Protein AF-A0A2K2VSQ2-F1 (afdb_monomer_lite)

Sequence (133 aa):
MQERDGIVTMKGNPITLMGTEPQVGDKAPDFVAIDNDLNPVSFDSFRGKVCIVSSVPSLDTPVCDMETRRFNDEAGRLGDDVEILTISMDLPFAQKRWCGAAGVDRVQTLSDHRDAAFGQAYGVLIKGFRLLA

Radius of gyration: 14.44 Å; chains: 1; bounding box: 36×37×32 Å

Secondary structure (DSSP, 8-state):
--EEEEEEEETTEEEEEES-PPPTTSPPPP-EEE-TTS-EEEGGGGTTSEEEEEE-S-TTSHHHHHHHHHHHHHHTTT-TTEEEEEEESS-HHHHHHHHHHHT--SSEEEE-TTT-HHHHHTT-EETTTTEE-

pLDDT: mean 96.13, std 3.23, range [72.88, 98.81]

Structure (mmCIF, N/CA/C/O backbone):
data_AF-A0A2K2VSQ2-F1
#
_entry.id   AF-A0A2K2VSQ2-F1
#
loop_
_atom_site.group_PDB
_atom_site.id
_atom_site.type_symbol
_atom_site.label_atom_id
_atom_site.label_alt_id
_atom_site.label_comp_id
_atom_site.label_asym_id
_atom_site.label_entity_id
_atom_site.label_seq_id
_atom_site.pdbx_PDB_ins_code
_atom_site.Cartn_x
_atom_site.Cartn_y
_atom_site.Cartn_z
_atom_site.occupancy
_atom_site.B_iso_or_equiv
_atom_site.auth_seq_id
_atom_site.auth_comp_id
_atom_site.auth_asym_id
_atom_site.auth_atom_id
_atom_site.pdbx_PDB_model_num
ATOM 1 N N . MET A 1 1 ? 3.271 20.235 0.344 1.00 72.88 1 MET A N 1
ATOM 2 C CA . MET A 1 1 ? 3.421 18.987 1.121 1.00 72.88 1 MET A CA 1
ATOM 3 C C . MET A 1 1 ? 4.884 18.861 1.520 1.00 72.88 1 MET A C 1
ATOM 5 O O . MET A 1 1 ? 5.712 19.375 0.779 1.00 72.88 1 MET A O 1
ATOM 9 N N . GLN A 1 2 ? 5.199 18.291 2.685 1.00 91.62 2 GLN A N 1
ATOM 10 C CA . GLN A 1 2 ? 6.585 18.174 3.155 1.00 91.62 2 GLN A CA 1
ATOM 11 C C . GLN A 1 2 ? 7.384 17.235 2.239 1.00 91.62 2 GLN A C 1
ATOM 13 O O . GLN A 1 2 ? 6.854 16.218 1.800 1.00 91.62 2 GLN A O 1
ATOM 18 N N . GLU A 1 3 ? 8.636 17.585 1.953 1.00 96.12 3 GLU A N 1
ATOM 19 C CA . GLU A 1 3 ? 9.590 16.722 1.254 1.00 96.12 3 GLU A CA 1
ATOM 20 C C . GLU A 1 3 ? 10.649 16.257 2.253 1.00 96.12 3 GLU A C 1
ATOM 22 O O . GLU A 1 3 ? 11.175 17.068 3.019 1.00 96.12 3 GLU A O 1
ATOM 27 N N . ARG A 1 4 ? 10.939 14.956 2.265 1.00 96.31 4 ARG A N 1
ATOM 28 C CA . ARG A 1 4 ? 11.912 14.329 3.163 1.00 96.31 4 ARG A CA 1
ATOM 29 C C . ARG A 1 4 ? 12.986 13.658 2.320 1.00 96.31 4 ARG A C 1
ATOM 31 O O . ARG A 1 4 ? 12.760 12.587 1.760 1.00 96.31 4 ARG A O 1
ATOM 38 N N . ASP A 1 5 ? 14.121 14.328 2.175 1.00 94.62 5 ASP A N 1
ATOM 39 C CA . ASP A 1 5 ? 15.201 13.882 1.298 1.00 94.62 5 ASP A CA 1
ATOM 40 C C . ASP A 1 5 ? 16.224 13.004 2.028 1.00 94.62 5 ASP A C 1
ATOM 42 O O . ASP A 1 5 ? 16.558 13.258 3.185 1.00 94.62 5 ASP A O 1
ATOM 46 N N . GLY A 1 6 ? 16.706 11.957 1.354 1.00 90.12 6 GLY A N 1
ATOM 47 C CA . GLY A 1 6 ? 17.805 11.108 1.829 1.00 90.12 6 GLY A CA 1
ATOM 48 C C . GLY A 1 6 ? 17.523 10.240 3.056 1.00 90.12 6 GLY A C 1
ATOM 49 O O . GLY A 1 6 ? 18.450 9.646 3.601 1.00 90.12 6 GLY A O 1
ATOM 50 N N . ILE A 1 7 ? 16.260 10.122 3.470 1.00 93.56 7 ILE A N 1
ATOM 51 C CA . ILE A 1 7 ? 15.842 9.243 4.576 1.00 93.56 7 ILE A CA 1
ATOM 52 C C . ILE A 1 7 ? 15.808 7.759 4.185 1.00 93.56 7 ILE A C 1
ATOM 54 O O . ILE A 1 7 ? 15.924 6.890 5.042 1.00 93.56 7 ILE A O 1
ATOM 58 N N . VAL A 1 8 ? 15.680 7.470 2.890 1.00 94.94 8 VAL A N 1
ATOM 59 C CA . VAL A 1 8 ? 15.751 6.125 2.312 1.00 94.94 8 VAL A CA 1
ATOM 60 C C . VAL A 1 8 ? 16.618 6.157 1.053 1.00 94.94 8 VAL A C 1
ATOM 62 O O . VAL A 1 8 ? 16.855 7.215 0.460 1.00 94.94 8 VAL A O 1
ATOM 65 N N . THR A 1 9 ? 17.103 4.988 0.635 1.00 95.69 9 THR A N 1
ATOM 66 C CA . THR A 1 9 ? 17.914 4.850 -0.580 1.00 95.69 9 THR A CA 1
ATOM 67 C C . THR A 1 9 ? 17.343 3.790 -1.511 1.00 95.69 9 THR A C 1
ATOM 69 O O . THR A 1 9 ? 16.826 2.769 -1.067 1.00 95.69 9 THR A O 1
ATOM 72 N N . MET A 1 10 ? 17.489 4.002 -2.818 1.00 92.06 10 MET A N 1
ATOM 73 C CA . MET A 1 10 ? 17.191 3.017 -3.851 1.00 92.06 10 MET A CA 1
ATOM 74 C C . MET A 1 10 ? 18.482 2.660 -4.583 1.00 92.06 10 MET A C 1
ATOM 76 O O . MET A 1 10 ? 19.072 3.487 -5.284 1.00 92.06 10 MET A O 1
ATOM 80 N N . LYS A 1 11 ? 18.942 1.415 -4.406 1.00 90.94 11 LYS A N 1
ATOM 81 C CA . LYS A 1 11 ? 20.239 0.937 -4.928 1.00 90.94 11 LYS A CA 1
ATOM 82 C C . LYS A 1 11 ? 21.410 1.845 -4.507 1.00 90.94 11 LYS A C 1
ATOM 84 O O . LYS A 1 11 ? 22.291 2.136 -5.308 1.00 90.94 11 LYS A O 1
ATOM 89 N N . GLY A 1 12 ? 21.380 2.327 -3.263 1.00 94.25 12 GLY A N 1
ATOM 90 C CA . GLY A 1 12 ? 22.390 3.229 -2.700 1.00 94.25 12 GLY A CA 1
ATOM 91 C C . GLY A 1 12 ? 22.225 4.709 -3.062 1.00 94.25 12 GLY A C 1
ATOM 92 O O . GLY A 1 12 ? 22.926 5.537 -2.491 1.00 94.25 12 GLY A O 1
ATOM 93 N N . ASN A 1 13 ? 21.293 5.068 -3.951 1.00 94.00 13 ASN A N 1
ATOM 94 C CA . ASN A 1 13 ? 21.020 6.468 -4.275 1.00 94.00 13 ASN A CA 1
ATOM 95 C C . ASN A 1 13 ? 19.946 7.031 -3.333 1.00 94.00 13 ASN A C 1
ATOM 97 O O . ASN A 1 13 ? 18.884 6.412 -3.224 1.00 94.00 13 ASN A O 1
ATOM 101 N N . PRO A 1 14 ? 20.179 8.181 -2.680 1.00 96.25 14 PRO A N 1
ATOM 102 C CA . PRO A 1 14 ? 19.150 8.886 -1.921 1.00 96.25 14 PRO A CA 1
ATOM 103 C C . PRO A 1 14 ? 17.914 9.168 -2.780 1.00 96.25 14 PRO A C 1
ATOM 105 O O . PRO A 1 14 ? 18.042 9.552 -3.944 1.00 96.25 14 PRO A O 1
ATOM 108 N N . ILE A 1 15 ? 16.724 8.986 -2.209 1.00 96.56 15 ILE A N 1
ATOM 109 C CA . ILE A 1 15 ? 15.456 9.381 -2.833 1.00 96.56 15 ILE A CA 1
ATOM 110 C C . ILE A 1 15 ? 14.649 10.253 -1.868 1.00 96.56 15 ILE A C 1
ATOM 112 O O . ILE A 1 15 ? 14.791 10.155 -0.648 1.00 96.56 15 ILE A O 1
ATOM 116 N N . THR A 1 16 ? 13.789 11.100 -2.428 1.00 97.56 16 THR A N 1
ATOM 117 C CA . THR A 1 16 ? 12.922 11.999 -1.662 1.00 97.56 16 THR A CA 1
ATOM 118 C C . THR A 1 16 ? 11.539 11.379 -1.477 1.00 97.56 16 THR A C 1
ATOM 120 O O . THR A 1 16 ? 10.902 10.992 -2.461 1.00 97.56 16 THR A O 1
ATOM 123 N N . LEU A 1 17 ? 11.043 11.340 -0.239 1.00 97.62 17 LEU A N 1
ATOM 124 C CA . LEU A 1 17 ? 9.661 10.960 0.063 1.00 97.62 17 LEU A CA 1
ATOM 125 C C . LEU A 1 17 ? 8.777 12.195 0.268 1.00 97.62 17 LEU A C 1
ATOM 127 O O . LEU A 1 17 ? 9.222 13.222 0.784 1.00 97.62 17 LEU A O 1
ATOM 131 N N . MET A 1 18 ? 7.516 12.087 -0.137 1.00 97.56 18 MET A N 1
ATOM 132 C CA . MET A 1 18 ? 6.490 13.112 0.026 1.00 97.56 18 MET A CA 1
ATOM 133 C C . MET A 1 18 ? 5.638 12.806 1.252 1.00 97.56 18 MET A C 1
ATOM 135 O O . MET A 1 18 ? 5.214 11.669 1.428 1.00 97.56 18 MET A O 1
ATOM 139 N N . GLY A 1 19 ? 5.321 13.834 2.035 1.00 95.69 19 GLY A N 1
ATOM 140 C CA . GLY A 1 19 ? 4.478 13.717 3.222 1.00 95.69 19 GLY A CA 1
ATOM 141 C C . GLY A 1 19 ? 5.270 13.586 4.518 1.00 95.69 19 GLY A C 1
ATOM 142 O O . GLY A 1 19 ? 6.497 13.704 4.545 1.00 95.69 19 GLY A O 1
ATOM 143 N N . THR A 1 20 ? 4.538 13.363 5.603 1.00 94.31 20 THR A N 1
ATOM 144 C CA . THR A 1 20 ? 5.080 13.245 6.958 1.00 94.31 20 THR A CA 1
ATOM 145 C C . THR A 1 20 ? 4.833 11.827 7.450 1.00 94.31 20 THR A C 1
ATOM 147 O O . THR A 1 20 ? 3.747 11.292 7.262 1.00 94.31 20 THR A O 1
ATOM 150 N N . GLU A 1 21 ? 5.843 11.216 8.058 1.00 94.19 21 GLU A N 1
ATOM 151 C CA . GLU A 1 21 ? 5.732 9.872 8.623 1.00 94.19 21 GLU A CA 1
ATOM 152 C C . GLU A 1 21 ? 4.948 9.898 9.941 1.00 94.19 21 GLU A C 1
ATOM 154 O O . GLU A 1 21 ? 5.366 10.606 10.868 1.00 94.19 21 GLU A O 1
ATOM 159 N N . PRO A 1 22 ? 3.848 9.130 10.049 1.00 96.00 22 PRO A N 1
ATOM 160 C CA . PRO A 1 22 ? 3.119 8.975 11.300 1.00 96.00 22 PRO A CA 1
ATOM 161 C C . PRO A 1 22 ? 4.010 8.377 12.389 1.00 96.00 22 PRO A C 1
ATOM 163 O O . PRO A 1 22 ? 4.786 7.458 12.131 1.00 96.00 22 PRO A O 1
ATOM 166 N N . GLN A 1 23 ? 3.884 8.878 13.613 1.00 96.88 23 GLN A N 1
ATOM 167 C CA . GLN A 1 23 ? 4.622 8.378 14.767 1.00 96.88 23 GLN A CA 1
ATOM 168 C C . GLN A 1 23 ? 3.744 7.477 15.640 1.00 96.88 23 GLN A C 1
ATOM 170 O O . GLN A 1 23 ? 2.513 7.506 15.592 1.00 96.88 23 GLN A O 1
ATOM 175 N N . VAL A 1 24 ? 4.381 6.660 16.481 1.00 97.62 24 VAL A N 1
ATOM 176 C CA . VAL A 1 24 ? 3.660 5.831 17.455 1.00 97.62 24 VAL A CA 1
ATOM 177 C C . VAL A 1 24 ? 2.841 6.723 18.390 1.00 97.62 24 VAL A C 1
ATOM 179 O O . VAL A 1 24 ? 3.376 7.627 19.026 1.00 97.62 24 VAL A O 1
ATOM 182 N N . GLY A 1 25 ? 1.544 6.428 18.497 1.00 97.50 25 GLY A N 1
ATOM 183 C CA . GLY A 1 25 ? 0.588 7.205 19.289 1.00 97.50 25 GLY A CA 1
ATOM 184 C C . GLY A 1 25 ? -0.188 8.247 18.482 1.00 97.50 25 GLY A C 1
ATOM 185 O O . GLY A 1 25 ? -1.220 8.718 18.962 1.00 97.50 25 GLY A O 1
ATOM 186 N N . ASP A 1 26 ? 0.239 8.555 17.254 1.00 97.31 26 ASP A N 1
ATOM 187 C CA . ASP A 1 26 ? -0.535 9.411 16.362 1.00 97.31 26 ASP A CA 1
ATOM 188 C C . ASP A 1 26 ? -1.821 8.713 15.919 1.00 97.31 26 ASP A C 1
ATOM 190 O O . ASP A 1 26 ? -1.894 7.492 15.737 1.00 97.31 26 ASP A O 1
ATOM 194 N N . LYS A 1 27 ? -2.859 9.517 15.678 1.00 96.06 27 LYS A N 1
ATOM 195 C CA . LYS A 1 27 ? -4.029 9.032 14.954 1.00 96.06 27 LYS A CA 1
ATOM 196 C C . LYS A 1 27 ? -3.607 8.742 13.513 1.00 96.06 27 LYS A C 1
ATOM 198 O O . LYS A 1 27 ? -3.211 9.661 12.800 1.00 96.06 27 LYS A O 1
ATOM 203 N N . ALA A 1 28 ? -3.750 7.488 13.090 1.00 96.62 28 ALA A N 1
ATOM 204 C CA . ALA A 1 28 ? -3.480 7.074 11.718 1.00 96.62 28 ALA A CA 1
ATOM 205 C C . ALA A 1 28 ? -4.263 7.953 10.710 1.00 96.62 28 ALA A C 1
ATOM 207 O O . ALA A 1 28 ? -5.482 8.110 10.882 1.00 96.62 28 ALA A O 1
ATOM 208 N N . PRO A 1 29 ? -3.594 8.555 9.706 1.00 97.31 29 PRO A N 1
ATOM 209 C CA . PRO A 1 29 ? -4.260 9.337 8.670 1.00 97.31 29 PRO A CA 1
ATOM 210 C C . PRO A 1 29 ? -5.267 8.492 7.882 1.00 97.31 29 PRO A C 1
ATOM 212 O O . PRO A 1 29 ? -4.976 7.358 7.519 1.00 97.31 29 PRO A O 1
ATOM 215 N N . ASP A 1 30 ? -6.445 9.041 7.592 1.00 97.62 30 ASP A N 1
ATOM 216 C CA . ASP A 1 30 ? -7.391 8.372 6.693 1.00 97.62 30 ASP A CA 1
ATOM 217 C C . ASP A 1 30 ? -6.977 8.573 5.226 1.00 97.62 30 ASP A C 1
ATOM 219 O O . ASP A 1 30 ? -6.363 9.582 4.866 1.00 97.62 30 ASP A O 1
ATOM 223 N N . PHE A 1 31 ? -7.322 7.608 4.380 1.00 98.19 31 PHE A N 1
ATOM 224 C CA . PHE A 1 31 ? -7.079 7.637 2.942 1.00 98.19 31 PHE A CA 1
ATOM 225 C C . PHE A 1 31 ? -8.110 6.781 2.206 1.00 98.19 31 PHE A C 1
ATOM 227 O O . PHE A 1 31 ? -8.781 5.933 2.794 1.00 98.19 31 PHE A O 1
ATOM 234 N N . VAL A 1 32 ? -8.203 6.986 0.892 1.00 98.69 32 VAL A N 1
ATOM 235 C CA . VAL A 1 32 ? -8.979 6.130 -0.007 1.00 98.69 32 VAL A CA 1
ATOM 236 C C . VAL A 1 32 ? -8.039 5.525 -1.039 1.00 98.69 32 VAL A C 1
ATOM 238 O O . VAL A 1 32 ? -7.356 6.258 -1.752 1.00 98.69 32 VAL A O 1
ATOM 241 N N . ALA A 1 33 ? -8.036 4.199 -1.130 1.00 98.69 33 ALA A N 1
ATOM 242 C CA . ALA A 1 33 ? -7.330 3.430 -2.153 1.00 98.69 33 ALA A CA 1
ATOM 243 C C . ALA A 1 33 ? -8.332 2.622 -2.995 1.00 98.69 33 ALA A C 1
ATOM 245 O O . ALA A 1 33 ? -9.541 2.700 -2.771 1.00 98.69 33 ALA A O 1
ATOM 246 N N . ILE A 1 34 ? -7.850 1.886 -3.994 1.00 98.81 34 ILE A N 1
ATOM 247 C CA . ILE A 1 34 ? -8.690 1.130 -4.932 1.00 98.81 34 ILE A CA 1
ATOM 248 C C . ILE A 1 34 ? -8.470 -0.364 -4.755 1.00 98.81 34 ILE A C 1
ATOM 250 O O . ILE A 1 34 ? -7.333 -0.819 -4.820 1.00 98.81 34 ILE A O 1
ATOM 254 N N . ASP A 1 35 ? -9.542 -1.125 -4.552 1.00 98.62 35 ASP A N 1
ATOM 255 C CA . ASP A 1 35 ? -9.457 -2.585 -4.491 1.00 98.62 35 ASP A CA 1
ATOM 256 C C . ASP A 1 35 ? -9.310 -3.228 -5.882 1.00 98.62 35 ASP A C 1
ATOM 258 O O . ASP A 1 35 ? -9.385 -2.576 -6.928 1.00 98.62 35 ASP A O 1
ATOM 262 N N . ASN A 1 36 ? -9.132 -4.550 -5.894 1.00 98.25 36 ASN A N 1
ATOM 263 C CA . ASN A 1 36 ? -8.977 -5.358 -7.107 1.00 98.25 36 ASN 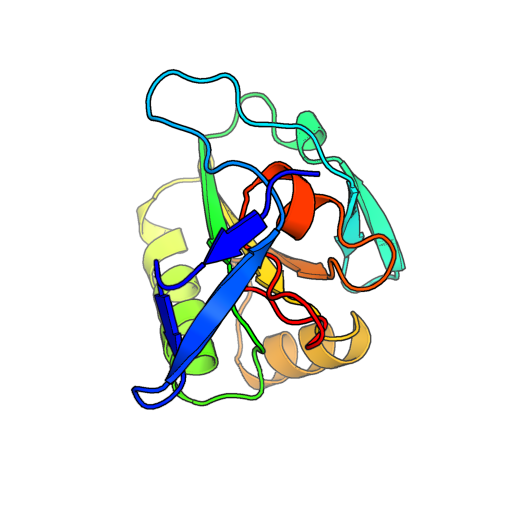A CA 1
ATOM 264 C C . ASN A 1 36 ? -10.213 -5.371 -8.030 1.00 98.25 36 ASN A C 1
ATOM 266 O O . ASN A 1 36 ? -10.104 -5.811 -9.180 1.00 98.25 36 ASN A O 1
ATOM 270 N N . ASP A 1 37 ? -11.364 -4.899 -7.549 1.00 98.06 37 ASP A N 1
ATOM 271 C CA . ASP A 1 37 ? -12.622 -4.788 -8.289 1.00 98.06 37 ASP A CA 1
ATOM 272 C C . ASP A 1 37 ? -12.951 -3.331 -8.668 1.00 98.06 37 ASP A C 1
ATOM 274 O O . ASP A 1 37 ? -14.037 -3.049 -9.173 1.00 98.06 37 ASP A O 1
ATOM 278 N N . LEU A 1 38 ? -11.970 -2.427 -8.530 1.00 98.38 38 LEU A N 1
ATOM 279 C CA . LEU A 1 38 ? -12.033 -0.999 -8.860 1.00 98.38 38 LEU A CA 1
ATOM 280 C C . LEU A 1 38 ? -12.910 -0.159 -7.924 1.00 98.38 38 LEU A C 1
ATOM 282 O O . LEU A 1 38 ? -13.195 1.004 -8.234 1.00 98.38 38 LEU A O 1
ATOM 286 N N . ASN A 1 39 ? -13.307 -0.696 -6.773 1.00 98.50 39 ASN A N 1
ATOM 287 C CA . ASN A 1 39 ? -14.070 0.062 -5.793 1.00 98.50 39 ASN A CA 1
ATOM 288 C C . ASN A 1 39 ? -13.137 0.911 -4.920 1.00 98.50 39 ASN A C 1
ATOM 290 O O . ASN A 1 39 ? -12.037 0.476 -4.566 1.00 98.50 39 ASN A O 1
ATOM 294 N N . PRO A 1 40 ? -13.564 2.125 -4.535 1.00 98.50 40 PRO A N 1
ATOM 295 C CA . PRO A 1 40 ? -12.872 2.893 -3.514 1.00 98.50 40 PRO A CA 1
ATOM 296 C C . PRO A 1 40 ? -13.034 2.228 -2.140 1.00 98.50 40 PRO A C 1
ATOM 298 O O . PRO A 1 40 ? -14.149 1.924 -1.720 1.00 98.50 40 PRO A O 1
A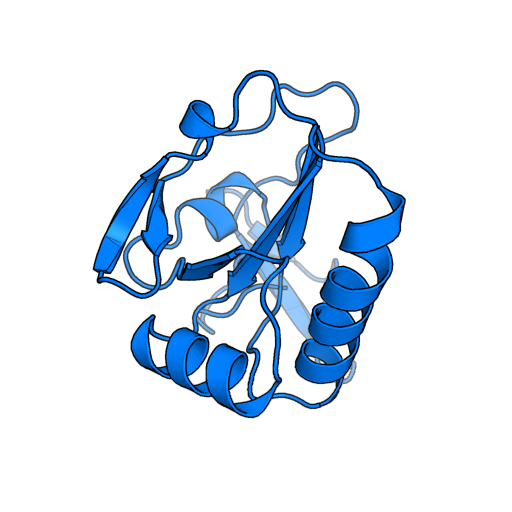TOM 301 N N . VAL A 1 41 ? -11.929 2.082 -1.413 1.00 98.62 41 VAL A N 1
ATOM 302 C CA . VAL A 1 41 ? -11.884 1.581 -0.035 1.00 98.62 41 VAL A CA 1
ATOM 303 C C . VAL A 1 41 ? -11.306 2.671 0.856 1.00 98.62 41 VAL A C 1
ATOM 305 O O . VAL A 1 41 ? -10.175 3.107 0.646 1.00 98.62 41 VAL A O 1
ATOM 308 N N . SER A 1 42 ? -12.088 3.124 1.837 1.00 98.25 42 SER A N 1
ATOM 309 C CA . SER A 1 42 ? -11.622 4.055 2.872 1.00 98.25 42 SER A CA 1
ATOM 310 C C . SER A 1 42 ? -10.937 3.283 3.994 1.00 98.25 42 SER A C 1
ATOM 312 O O . SER A 1 42 ? -11.467 2.271 4.457 1.00 98.25 42 SER A O 1
ATOM 314 N N . PHE A 1 43 ? -9.789 3.772 4.462 1.00 98.06 43 PHE A N 1
ATOM 315 C CA . PHE A 1 43 ? -9.084 3.168 5.591 1.00 98.06 43 PHE A CA 1
ATOM 316 C C . PHE A 1 43 ? -9.915 3.205 6.885 1.00 98.06 43 PHE A C 1
ATOM 318 O O . PHE A 1 43 ? -9.864 2.277 7.690 1.00 98.06 43 PHE A O 1
ATOM 325 N N . ASP A 1 44 ? -10.774 4.214 7.044 1.00 97.50 44 ASP A N 1
ATOM 326 C CA . ASP A 1 44 ? -11.737 4.305 8.147 1.00 97.50 44 ASP A CA 1
ATOM 327 C C . ASP A 1 44 ? -12.691 3.096 8.238 1.00 97.50 44 ASP A C 1
ATOM 329 O O . ASP A 1 44 ? -13.162 2.762 9.326 1.00 97.50 44 ASP A O 1
ATOM 333 N N . SER A 1 45 ? -12.935 2.386 7.127 1.00 97.38 45 SER A N 1
ATOM 334 C CA . SER A 1 45 ? -13.786 1.185 7.117 1.00 97.38 45 SER A CA 1
ATOM 335 C C . SER A 1 45 ? -13.222 0.016 7.935 1.00 97.38 45 SER A C 1
ATOM 337 O O . SER A 1 45 ? -13.983 -0.859 8.344 1.00 97.38 45 SER A O 1
ATOM 339 N N . PHE A 1 46 ? -11.922 0.031 8.245 1.00 96.12 46 PHE A N 1
ATOM 340 C CA . PHE A 1 46 ? -11.267 -0.974 9.085 1.00 96.12 46 PHE A CA 1
ATOM 341 C C . PHE A 1 46 ? -11.261 -0.614 10.580 1.00 96.12 46 PHE A C 1
ATOM 343 O O . PHE A 1 46 ? -10.637 -1.304 11.392 1.00 96.12 46 PHE A O 1
ATOM 350 N N . ARG A 1 47 ? -11.946 0.466 10.990 1.00 94.88 47 ARG A N 1
ATOM 351 C CA . ARG A 1 47 ? -12.066 0.831 12.409 1.00 94.88 47 ARG A CA 1
ATOM 352 C C . ARG A 1 47 ? -12.577 -0.339 13.249 1.00 94.88 47 ARG A C 1
ATOM 354 O O . ARG A 1 47 ? -13.558 -0.991 12.915 1.00 94.88 47 ARG A O 1
ATOM 361 N N . GLY A 1 48 ? -11.935 -0.533 14.399 1.00 94.75 48 GLY A N 1
ATOM 362 C CA . GLY A 1 48 ? -12.249 -1.622 15.324 1.00 94.75 48 GLY A CA 1
ATOM 363 C C . GLY A 1 48 ? -11.419 -2.885 15.095 1.00 94.75 48 GLY A C 1
ATOM 364 O O . GLY A 1 48 ? -11.422 -3.742 15.970 1.00 94.75 48 GLY A O 1
ATOM 365 N N . LYS A 1 49 ? -10.665 -2.967 13.991 1.00 95.75 49 LYS A N 1
ATOM 366 C CA . LYS A 1 49 ? -9.674 -4.018 13.741 1.00 95.75 49 LYS A CA 1
ATOM 367 C C . LYS A 1 49 ? -8.253 -3.506 13.953 1.00 95.75 49 LYS A C 1
ATOM 369 O O . LYS A 1 49 ? -7.983 -2.305 13.867 1.00 95.75 49 LYS A O 1
ATOM 374 N N . VAL A 1 50 ? -7.330 -4.424 14.208 1.00 96.75 50 VAL A N 1
ATOM 375 C CA . VAL A 1 50 ? -5.893 -4.142 14.168 1.00 96.75 50 VAL A CA 1
ATOM 376 C C . VAL A 1 50 ? -5.448 -4.216 12.711 1.00 96.75 50 VAL A C 1
ATOM 378 O O . VAL A 1 50 ? -5.571 -5.258 12.084 1.00 96.75 50 VAL A O 1
ATOM 381 N N . CYS A 1 51 ? -4.927 -3.122 12.160 1.00 97.44 51 CYS A N 1
ATOM 382 C CA . CYS A 1 51 ? -4.472 -3.088 10.770 1.00 97.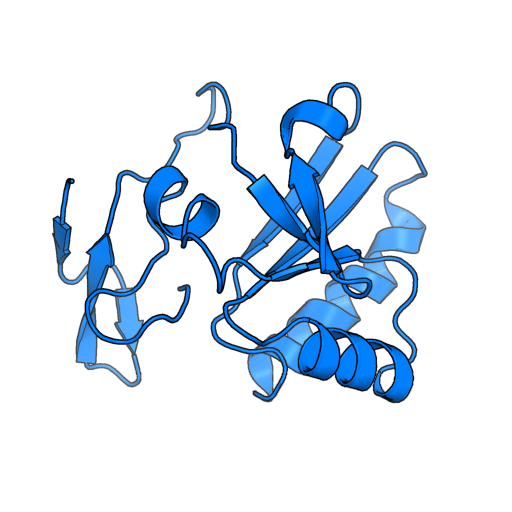44 51 CYS A CA 1
ATOM 383 C C . CYS A 1 51 ? -2.946 -3.147 10.693 1.00 97.44 51 CYS A C 1
ATOM 385 O O . CYS A 1 51 ? -2.261 -2.287 11.249 1.00 97.44 51 CYS A O 1
ATOM 387 N N . ILE A 1 52 ? -2.422 -4.121 9.955 1.00 97.44 52 ILE A N 1
ATOM 388 C CA . ILE A 1 52 ? -1.036 -4.160 9.496 1.00 97.44 52 ILE A CA 1
ATOM 389 C C . ILE A 1 52 ? -1.023 -3.612 8.072 1.00 97.44 52 ILE A C 1
ATOM 391 O O . ILE A 1 52 ? -1.689 -4.153 7.195 1.00 97.44 52 ILE A O 1
ATOM 395 N N . VAL A 1 53 ? -0.269 -2.542 7.835 1.00 98.00 53 VAL A N 1
ATOM 396 C CA . VAL A 1 53 ? -0.152 -1.927 6.508 1.00 98.00 53 VAL A CA 1
ATOM 397 C C . VAL A 1 53 ? 1.270 -2.132 5.992 1.00 98.00 53 VAL A C 1
ATOM 399 O O . VAL A 1 53 ? 2.218 -1.622 6.583 1.00 98.00 53 VAL A O 1
ATOM 402 N N . SER A 1 54 ? 1.413 -2.886 4.904 1.00 98.06 54 SER A N 1
ATOM 403 C CA . SER A 1 54 ? 2.670 -3.098 4.178 1.00 98.06 54 SER A CA 1
ATOM 404 C C . SER A 1 54 ? 2.663 -2.221 2.924 1.00 98.06 54 SER A C 1
ATOM 406 O O . SER A 1 54 ? 1.832 -2.391 2.032 1.00 98.06 54 SER A O 1
ATOM 408 N N . SER A 1 55 ? 3.560 -1.236 2.887 1.00 98.25 55 SER A N 1
ATOM 409 C CA . SER A 1 55 ? 3.805 -0.384 1.720 1.00 98.25 55 SER A CA 1
ATOM 410 C C . SER A 1 55 ? 4.865 -1.047 0.853 1.00 98.25 55 SER A C 1
ATOM 412 O O . SER A 1 55 ? 5.933 -1.386 1.355 1.00 98.25 55 SER A O 1
ATOM 414 N N . VAL A 1 56 ? 4.579 -1.247 -0.435 1.00 98.25 56 VAL A N 1
ATOM 415 C CA . VAL A 1 56 ? 5.534 -1.855 -1.368 1.00 98.25 56 VAL A CA 1
ATOM 416 C C . VAL A 1 56 ? 5.642 -1.044 -2.663 1.00 98.25 56 VAL A C 1
ATOM 418 O O . VAL A 1 56 ? 4.625 -0.570 -3.181 1.00 98.25 56 VAL A O 1
ATOM 421 N N . PRO A 1 57 ? 6.847 -0.919 -3.258 1.00 97.56 57 PRO A N 1
ATOM 422 C CA . PRO A 1 57 ? 7.001 -0.281 -4.561 1.00 97.56 57 PRO A CA 1
ATOM 423 C C . PRO A 1 57 ? 6.155 -0.945 -5.653 1.00 97.56 57 PRO A C 1
ATOM 425 O O . PRO A 1 57 ? 5.438 -0.258 -6.378 1.00 97.56 57 PRO A O 1
ATOM 428 N N . SER A 1 58 ? 6.243 -2.273 -5.772 1.00 97.88 58 SER A N 1
ATOM 429 C CA . SER A 1 58 ? 5.466 -3.072 -6.722 1.00 97.88 58 SER A CA 1
ATOM 430 C C . SER A 1 58 ? 5.528 -4.557 -6.365 1.00 97.88 58 SER A C 1
ATOM 432 O O . SER A 1 58 ? 6.611 -5.084 -6.093 1.00 97.88 58 SER A O 1
ATOM 434 N N . LEU A 1 59 ? 4.382 -5.239 -6.428 1.00 97.62 59 LEU A N 1
ATOM 435 C CA . LEU A 1 59 ? 4.256 -6.691 -6.246 1.00 97.62 59 LEU A CA 1
ATOM 436 C C . LEU A 1 59 ? 4.973 -7.492 -7.343 1.00 97.62 59 LEU A C 1
ATOM 438 O O . LEU A 1 59 ? 5.360 -8.634 -7.112 1.00 97.62 59 LEU A O 1
ATOM 442 N N . ASP A 1 60 ? 5.226 -6.886 -8.507 1.00 93.88 60 ASP A N 1
ATOM 443 C CA . ASP A 1 60 ? 5.966 -7.508 -9.613 1.00 93.88 60 ASP A CA 1
ATOM 444 C C . ASP A 1 60 ? 7.501 -7.489 -9.381 1.00 93.88 60 ASP A C 1
ATOM 446 O O . ASP A 1 60 ? 8.288 -7.714 -10.305 1.00 93.88 60 ASP A O 1
ATOM 450 N N . THR A 1 61 ? 7.962 -7.242 -8.144 1.00 94.75 61 THR A N 1
ATOM 451 C CA . THR A 1 61 ? 9.383 -7.310 -7.760 1.00 94.75 61 THR A CA 1
ATOM 452 C C . THR A 1 61 ? 9.663 -8.430 -6.744 1.00 94.75 61 THR A C 1
ATOM 454 O O . THR A 1 61 ? 8.832 -8.689 -5.874 1.00 94.75 61 THR A O 1
ATOM 457 N N . PRO A 1 62 ? 10.844 -9.088 -6.786 1.00 95.88 62 PRO A N 1
ATOM 458 C CA . PRO A 1 62 ? 11.090 -10.300 -5.992 1.00 95.88 62 PRO A CA 1
ATOM 459 C C . PRO A 1 62 ? 10.986 -10.124 -4.473 1.00 95.88 62 PRO A C 1
ATOM 461 O O . PRO A 1 62 ? 10.539 -11.030 -3.777 1.00 95.88 62 PRO A O 1
ATOM 464 N N . VAL A 1 63 ? 11.420 -8.974 -3.946 1.00 96.62 63 VAL A N 1
ATOM 465 C CA . VAL A 1 63 ? 11.399 -8.723 -2.496 1.00 96.62 63 VAL A CA 1
ATOM 466 C C . VAL A 1 63 ? 9.965 -8.507 -2.015 1.00 96.62 63 VAL A C 1
ATOM 468 O O . VAL A 1 63 ? 9.570 -9.112 -1.024 1.00 96.62 63 VAL A O 1
ATOM 471 N N . CYS A 1 64 ? 9.176 -7.721 -2.749 1.00 96.75 64 CYS A N 1
ATOM 472 C CA . CYS A 1 64 ? 7.783 -7.435 -2.407 1.00 96.75 64 CYS A CA 1
ATOM 473 C C . CYS A 1 64 ? 6.879 -8.667 -2.564 1.00 96.75 64 CYS A C 1
ATOM 475 O O . CYS A 1 64 ? 5.989 -8.873 -1.739 1.00 96.75 64 CYS A O 1
ATOM 477 N N . ASP A 1 65 ? 7.127 -9.515 -3.571 1.00 97.44 65 ASP A N 1
ATOM 478 C CA . ASP A 1 65 ? 6.457 -10.817 -3.710 1.00 97.44 65 ASP A CA 1
ATOM 479 C C . ASP A 1 65 ? 6.713 -11.699 -2.478 1.00 97.44 65 ASP A C 1
ATOM 481 O O . ASP A 1 65 ? 5.773 -12.191 -1.851 1.00 97.44 65 ASP A O 1
ATOM 485 N N . MET A 1 66 ? 7.982 -11.844 -2.084 1.00 97.56 66 MET A N 1
ATOM 486 C CA . MET A 1 66 ? 8.367 -12.641 -0.919 1.00 97.56 66 MET A CA 1
ATOM 487 C C . MET A 1 66 ? 7.766 -12.090 0.383 1.00 97.56 66 MET A C 1
ATOM 489 O O . MET A 1 66 ? 7.244 -12.860 1.190 1.00 97.56 66 MET A O 1
ATOM 493 N N . GLU A 1 67 ? 7.826 -10.773 0.594 1.00 97.31 67 GLU A N 1
ATOM 494 C CA . GLU A 1 67 ? 7.264 -10.101 1.770 1.00 97.31 67 GLU A CA 1
ATOM 495 C C . GLU A 1 67 ? 5.751 -10.321 1.876 1.00 97.31 67 GLU A C 1
ATOM 497 O O . GLU A 1 67 ? 5.247 -10.736 2.920 1.00 97.31 67 GLU A O 1
ATOM 502 N N . THR A 1 68 ? 5.021 -10.107 0.781 1.00 97.12 68 THR A N 1
ATOM 503 C CA . THR A 1 68 ? 3.556 -10.185 0.785 1.00 97.12 68 THR A CA 1
ATOM 504 C C . THR A 1 68 ? 3.072 -11.621 0.998 1.00 97.12 68 THR A C 1
ATOM 506 O O . THR A 1 68 ? 2.141 -11.857 1.770 1.00 97.12 68 THR A O 1
ATOM 509 N N . ARG A 1 69 ? 3.746 -12.614 0.397 1.00 97.19 69 ARG A N 1
ATOM 510 C CA . ARG A 1 69 ? 3.490 -14.039 0.681 1.00 97.19 69 ARG A CA 1
ATOM 511 C C . ARG A 1 69 ? 3.732 -14.371 2.148 1.00 97.19 69 ARG A C 1
ATOM 513 O O . ARG A 1 69 ? 2.931 -15.070 2.761 1.00 97.19 69 ARG A O 1
ATOM 520 N N . ARG A 1 70 ? 4.811 -13.838 2.730 1.00 96.62 70 ARG A N 1
ATOM 521 C CA . ARG A 1 70 ? 5.123 -14.049 4.143 1.00 96.62 70 ARG A CA 1
ATOM 522 C C . ARG A 1 70 ? 4.021 -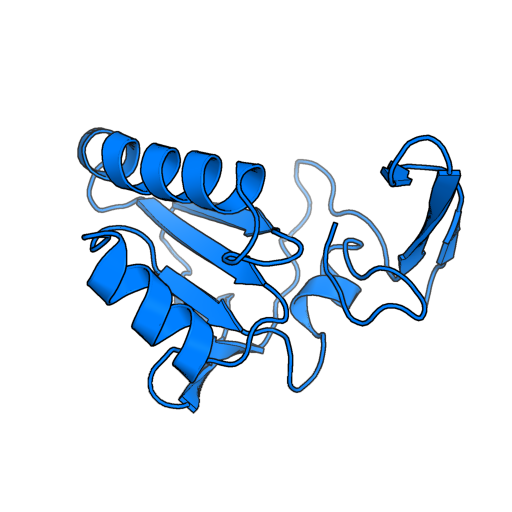13.492 5.040 1.00 96.62 70 ARG A C 1
ATOM 524 O O . ARG A 1 70 ? 3.594 -14.193 5.950 1.00 96.62 70 ARG A O 1
ATOM 531 N N . PHE A 1 71 ? 3.532 -12.283 4.775 1.00 96.62 71 PHE A N 1
ATOM 532 C CA . PHE A 1 71 ? 2.397 -11.728 5.512 1.00 96.62 71 PHE A CA 1
ATOM 533 C C . PHE A 1 71 ? 1.137 -12.586 5.381 1.00 96.62 71 PHE A C 1
ATOM 535 O O . PHE A 1 71 ? 0.478 -12.839 6.386 1.00 96.62 71 PHE A O 1
ATOM 542 N N . ASN A 1 72 ? 0.838 -13.095 4.184 1.00 94.81 72 ASN A N 1
ATOM 543 C CA . ASN A 1 72 ? -0.285 -14.007 3.969 1.00 94.81 72 ASN A CA 1
ATOM 544 C C . ASN A 1 72 ? -0.187 -15.287 4.812 1.00 94.81 72 ASN A C 1
ATOM 546 O O . ASN A 1 72 ? -1.177 -15.713 5.407 1.00 94.81 72 ASN A O 1
ATOM 550 N N . ASP A 1 73 ? 1.002 -15.887 4.886 1.00 94.31 73 ASP A N 1
ATOM 551 C CA . ASP A 1 73 ? 1.236 -17.091 5.687 1.00 94.31 73 ASP A CA 1
ATOM 552 C C . ASP A 1 73 ? 1.105 -16.814 7.193 1.00 94.31 73 ASP A C 1
ATOM 554 O O . ASP A 1 73 ? 0.572 -17.636 7.943 1.00 94.31 73 ASP A O 1
ATOM 558 N N . GLU A 1 74 ? 1.587 -15.654 7.649 1.00 94.44 74 GLU A N 1
ATOM 559 C CA . GLU A 1 74 ? 1.497 -15.249 9.053 1.00 94.44 74 GLU A CA 1
ATOM 560 C C . GLU A 1 74 ? 0.085 -14.813 9.460 1.00 94.44 74 GLU A C 1
ATOM 562 O O . GLU A 1 74 ? -0.286 -15.012 10.616 1.00 94.44 74 GLU A O 1
ATOM 567 N N . ALA A 1 75 ? -0.732 -14.297 8.535 1.00 92.25 75 ALA A N 1
ATOM 568 C CA . ALA A 1 75 ? -2.101 -13.853 8.806 1.00 92.25 75 ALA A CA 1
ATOM 569 C C . ALA A 1 75 ? -2.942 -14.930 9.509 1.00 92.25 75 ALA A C 1
ATOM 571 O O . ALA A 1 75 ? -3.657 -14.642 10.466 1.00 92.25 75 ALA A O 1
ATOM 572 N N . GLY A 1 76 ? -2.776 -16.202 9.124 1.00 85.62 76 GLY A N 1
ATOM 573 C CA . GLY A 1 76 ? -3.473 -17.330 9.753 1.00 85.62 76 GLY A CA 1
ATOM 574 C C . GLY A 1 76 ? -3.138 -17.555 11.236 1.00 85.62 76 GLY A C 1
ATOM 575 O O . GLY A 1 76 ? -3.791 -18.366 11.888 1.00 85.62 76 GLY A O 1
ATOM 576 N N . ARG A 1 77 ? -2.125 -16.867 11.778 1.00 92.06 77 ARG A N 1
ATOM 577 C CA . ARG A 1 77 ? -1.692 -16.951 13.183 1.00 92.06 77 ARG A CA 1
ATOM 578 C C . ARG A 1 77 ? -2.074 -15.729 14.016 1.00 92.06 77 ARG A C 1
ATOM 580 O O . ARG A 1 77 ? -1.901 -15.768 15.230 1.00 92.06 77 ARG A O 1
ATOM 587 N N . LEU A 1 78 ? -2.548 -14.657 13.382 1.00 90.81 78 LEU A N 1
ATOM 588 C CA . LEU A 1 78 ? -2.789 -13.363 14.027 1.00 90.81 78 LEU A CA 1
ATOM 589 C C . LEU A 1 78 ? -4.233 -13.191 14.529 1.00 90.81 78 LEU A C 1
ATOM 591 O O . LEU A 1 78 ? -4.483 -12.316 15.353 1.00 90.81 78 LEU A O 1
ATOM 595 N N . GLY A 1 79 ? -5.145 -14.076 14.114 1.00 88.06 79 GLY A N 1
ATOM 596 C CA . GLY A 1 79 ? -6.559 -14.060 14.499 1.00 88.06 79 GLY A CA 1
ATOM 597 C C . GLY A 1 79 ? -7.422 -13.167 13.602 1.00 88.06 79 GLY A C 1
ATOM 598 O O . GLY A 1 79 ? -6.909 -12.382 12.810 1.00 88.06 79 GLY A O 1
ATOM 599 N N . ASP A 1 80 ? -8.743 -13.293 13.741 1.00 88.25 80 ASP A N 1
ATOM 600 C CA . ASP A 1 80 ? -9.724 -12.674 12.830 1.00 88.25 80 ASP A CA 1
ATOM 601 C C . ASP A 1 80 ? -9.892 -11.151 13.025 1.00 88.25 80 ASP A C 1
ATOM 603 O O . ASP A 1 80 ? -10.477 -10.466 12.182 1.00 88.25 80 ASP A O 1
ATOM 607 N N . ASP A 1 81 ? -9.366 -10.608 14.128 1.00 93.00 81 ASP A N 1
ATOM 608 C CA . ASP A 1 81 ? -9.394 -9.173 14.442 1.00 93.00 81 ASP A CA 1
ATOM 609 C C . ASP A 1 81 ? -8.262 -8.385 13.753 1.00 93.00 81 ASP A C 1
ATOM 611 O O . ASP A 1 81 ? -8.160 -7.165 13.931 1.00 93.00 81 ASP A O 1
ATOM 615 N N . VAL A 1 82 ? -7.400 -9.064 12.986 1.00 95.94 82 VAL A N 1
ATOM 616 C CA . VAL A 1 82 ? -6.256 -8.469 12.288 1.00 95.94 82 VAL A CA 1
ATOM 617 C C . VAL A 1 82 ? -6.504 -8.423 10.784 1.00 95.94 82 VAL A C 1
ATOM 619 O O . VAL A 1 82 ? -6.749 -9.445 10.154 1.00 95.94 82 VAL A O 1
ATOM 622 N N . GLU A 1 83 ? -6.370 -7.236 10.202 1.00 96.19 83 GLU A N 1
ATOM 623 C CA . GLU A 1 83 ? -6.396 -7.016 8.755 1.00 96.19 83 GLU A CA 1
ATOM 624 C C . GLU A 1 83 ? -4.998 -6.699 8.254 1.00 96.19 83 GLU A C 1
ATOM 626 O O . GLU A 1 83 ? -4.297 -5.870 8.838 1.00 96.19 83 GLU A O 1
ATOM 631 N N . ILE A 1 84 ? -4.598 -7.329 7.152 1.00 97.62 84 ILE A N 1
ATOM 632 C CA . ILE A 1 84 ? -3.321 -7.043 6.505 1.00 97.62 84 ILE A CA 1
ATOM 633 C C . ILE A 1 84 ? -3.582 -6.417 5.144 1.00 97.62 84 ILE A C 1
ATOM 635 O O . ILE A 1 84 ? -4.150 -7.051 4.254 1.00 97.62 84 ILE A O 1
ATOM 639 N N . LEU A 1 85 ? -3.136 -5.175 4.987 1.00 98.38 85 LEU A N 1
ATOM 640 C CA . LEU A 1 85 ? -3.276 -4.389 3.772 1.00 98.38 85 LEU A CA 1
ATOM 641 C C . LEU A 1 85 ? -1.909 -4.255 3.105 1.00 98.38 85 LEU A C 1
ATOM 643 O O . LEU A 1 85 ? -1.004 -3.646 3.674 1.00 98.38 85 LEU A O 1
ATOM 647 N N . THR A 1 86 ? -1.763 -4.777 1.892 1.00 98.56 86 THR A N 1
ATOM 648 C CA . THR A 1 86 ? -0.581 -4.523 1.062 1.00 98.56 86 THR A CA 1
ATOM 649 C C . THR A 1 86 ? -0.918 -3.455 0.036 1.00 98.56 86 THR A C 1
ATOM 651 O O . THR A 1 86 ? -1.793 -3.649 -0.810 1.00 98.56 86 THR A O 1
ATOM 654 N N . ILE A 1 87 ? -0.240 -2.314 0.115 1.00 98.81 87 ILE A N 1
ATOM 655 C CA . ILE A 1 87 ? -0.551 -1.132 -0.684 1.00 98.81 87 ILE A CA 1
ATOM 656 C C . ILE A 1 87 ? 0.607 -0.836 -1.627 1.00 98.81 87 ILE A C 1
ATOM 658 O O . ILE A 1 87 ? 1.758 -0.731 -1.204 1.00 98.81 87 ILE A O 1
ATOM 662 N N . SER A 1 88 ? 0.295 -0.690 -2.912 1.00 98.81 88 SER A N 1
ATOM 663 C CA . SER A 1 88 ? 1.265 -0.342 -3.951 1.00 98.81 88 SER A CA 1
ATOM 664 C C . SER A 1 88 ? 0.676 0.636 -4.965 1.00 98.81 88 SER A C 1
ATOM 666 O O . SER A 1 88 ? -0.501 1.005 -4.910 1.00 98.81 88 SER A O 1
ATOM 668 N N . MET A 1 89 ? 1.504 1.062 -5.917 1.00 98.69 89 MET A N 1
ATOM 669 C CA . MET A 1 89 ? 1.073 1.842 -7.083 1.00 98.69 89 MET A CA 1
ATOM 670 C C . MET A 1 89 ? 0.716 0.965 -8.290 1.00 98.69 89 MET A C 1
ATOM 672 O O . MET A 1 89 ? 0.366 1.492 -9.347 1.00 98.69 89 MET A O 1
ATOM 676 N N . ASP A 1 90 ? 0.784 -0.364 -8.147 1.00 98.56 90 ASP A N 1
ATOM 677 C CA . ASP A 1 90 ? 0.367 -1.293 -9.195 1.00 98.56 90 ASP A CA 1
ATOM 678 C C . ASP A 1 90 ? -1.118 -1.108 -9.492 1.00 98.56 90 ASP A C 1
ATOM 680 O O . ASP A 1 90 ? -1.923 -0.887 -8.588 1.00 98.56 90 ASP A O 1
ATOM 684 N N . LEU A 1 91 ? -1.512 -1.240 -10.757 1.00 98.56 91 LEU A N 1
ATOM 685 C CA . LEU A 1 91 ? -2.927 -1.189 -11.116 1.00 98.56 91 LEU A CA 1
ATOM 686 C C . LEU A 1 91 ? -3.696 -2.355 -10.463 1.00 98.56 91 LEU A C 1
ATOM 688 O O . LEU A 1 91 ? -3.155 -3.463 -10.398 1.00 98.56 91 LEU A O 1
ATOM 692 N N . PRO A 1 92 ? -4.977 -2.168 -10.093 1.00 98.56 92 PRO A N 1
ATOM 693 C CA . PRO A 1 92 ? -5.809 -3.213 -9.486 1.00 98.56 92 PRO A CA 1
ATOM 694 C C . PRO A 1 92 ? -5.788 -4.554 -10.227 1.00 98.56 92 PRO A C 1
ATOM 696 O O . PRO A 1 92 ? -5.741 -5.621 -9.625 1.00 98.56 92 PRO A O 1
ATOM 699 N N . PHE A 1 93 ? -5.745 -4.528 -11.561 1.00 98.06 93 PHE A N 1
ATOM 700 C CA . PHE A 1 93 ? -5.683 -5.747 -12.370 1.00 98.06 93 PHE A CA 1
ATOM 701 C C . PHE A 1 93 ? -4.352 -6.502 -12.230 1.00 98.06 93 PHE A C 1
ATOM 703 O O . PHE A 1 93 ? -4.335 -7.730 -12.304 1.00 98.06 93 PHE A O 1
ATOM 710 N N . ALA A 1 94 ? -3.239 -5.784 -12.040 1.00 98.31 94 ALA A N 1
ATOM 711 C CA . ALA A 1 94 ? -1.928 -6.384 -11.809 1.00 98.31 94 ALA A CA 1
ATOM 712 C C . ALA A 1 94 ? -1.867 -7.014 -10.414 1.00 98.31 94 ALA A C 1
ATOM 714 O O . ALA A 1 94 ? -1.451 -8.165 -10.297 1.00 98.31 94 ALA A O 1
ATOM 715 N N . GLN A 1 95 ? -2.391 -6.319 -9.399 1.00 98.44 95 GLN A N 1
ATOM 716 C CA . GLN A 1 95 ? -2.538 -6.855 -8.043 1.00 98.44 95 GLN A CA 1
ATOM 717 C C . GLN A 1 95 ? -3.425 -8.110 -8.036 1.00 98.44 95 GLN A C 1
ATOM 719 O O . GLN A 1 95 ? -3.009 -9.158 -7.550 1.00 98.44 95 GLN A O 1
ATOM 724 N N . LYS A 1 96 ? -4.594 -8.064 -8.692 1.00 97.94 96 LYS A N 1
ATOM 725 C CA . LYS A 1 96 ? -5.502 -9.216 -8.845 1.00 97.94 96 LYS A CA 1
ATOM 726 C C . LYS A 1 96 ? -4.826 -10.414 -9.513 1.00 97.94 96 LYS A C 1
ATOM 728 O O . LYS A 1 96 ? -4.976 -11.548 -9.058 1.00 97.94 96 LYS A O 1
ATOM 733 N N . ARG A 1 97 ? -4.071 -10.170 -10.591 1.00 98.06 97 ARG A N 1
ATOM 734 C CA . ARG A 1 97 ? -3.283 -11.203 -11.280 1.00 98.06 97 ARG A CA 1
ATOM 735 C C . ARG A 1 97 ? -2.221 -11.794 -10.353 1.00 98.06 97 ARG A C 1
ATOM 737 O O . ARG A 1 97 ? -2.067 -13.014 -10.332 1.00 98.06 97 ARG A O 1
ATOM 744 N N . TRP A 1 98 ? -1.517 -10.948 -9.602 1.00 98.19 98 TRP A N 1
ATOM 745 C CA . TRP A 1 98 ? -0.505 -11.379 -8.646 1.00 98.19 98 TRP A CA 1
ATOM 746 C C . TRP A 1 98 ? -1.118 -12.250 -7.546 1.00 98.19 98 TRP A C 1
ATOM 748 O O . TRP A 1 98 ? -0.654 -13.371 -7.374 1.00 98.19 98 TRP A O 1
ATOM 758 N N . CYS A 1 99 ? -2.212 -11.832 -6.894 1.00 96.56 99 CYS A N 1
ATOM 759 C CA . CYS A 1 99 ? -2.864 -12.626 -5.842 1.00 96.56 99 CYS A CA 1
ATOM 760 C C . CYS A 1 99 ? -3.265 -14.022 -6.340 1.00 96.56 99 CYS A C 1
ATOM 762 O O . CYS A 1 99 ? -2.984 -15.024 -5.681 1.00 96.56 99 CYS A O 1
ATOM 764 N N . GLY A 1 100 ? -3.862 -14.097 -7.537 1.00 94.81 100 GLY A N 1
ATOM 765 C CA . GLY A 1 100 ? -4.267 -15.365 -8.147 1.00 94.81 100 GLY A CA 1
ATOM 766 C C . GLY A 1 100 ? -3.089 -16.291 -8.468 1.00 94.81 100 GLY A C 1
ATOM 767 O O . GLY A 1 100 ? -3.174 -17.493 -8.235 1.00 94.81 100 GLY A O 1
ATOM 768 N N . ALA A 1 101 ? -1.975 -15.743 -8.963 1.00 95.19 101 ALA A N 1
ATOM 769 C CA . ALA A 1 101 ? -0.759 -16.514 -9.226 1.00 95.19 101 ALA A CA 1
ATOM 770 C C . ALA A 1 101 ? -0.001 -16.883 -7.939 1.00 95.19 101 ALA A C 1
ATOM 772 O O . ALA A 1 101 ? 0.659 -17.919 -7.877 1.00 95.19 101 ALA A O 1
ATOM 773 N N . ALA A 1 102 ? -0.080 -16.033 -6.915 1.00 93.75 102 ALA A N 1
ATOM 774 C CA . ALA A 1 102 ? 0.598 -16.222 -5.647 1.00 93.75 102 ALA A CA 1
ATOM 775 C C . ALA A 1 102 ? -0.126 -17.193 -4.710 1.00 93.75 102 ALA A C 1
ATOM 777 O O . ALA A 1 102 ? 0.531 -17.759 -3.838 1.00 93.75 102 ALA A O 1
ATOM 778 N N . GLY A 1 103 ? -1.428 -17.419 -4.912 1.00 92.50 103 GLY A N 1
ATOM 779 C CA . GLY A 1 103 ? -2.248 -18.233 -4.012 1.00 92.50 103 GLY A CA 1
ATOM 780 C C . GLY A 1 103 ? -2.479 -17.543 -2.668 1.00 92.50 103 GLY A C 1
ATOM 781 O O . GLY A 1 103 ? -2.506 -18.201 -1.634 1.00 92.50 103 GLY A O 1
ATOM 782 N N . VAL A 1 104 ? -2.574 -16.214 -2.692 1.00 91.44 104 VAL A N 1
ATOM 783 C CA . VAL A 1 104 ? -2.687 -15.356 -1.511 1.00 91.44 104 VAL A CA 1
ATOM 784 C C . VAL A 1 104 ? -4.146 -14.939 -1.326 1.00 91.44 104 VAL A C 1
ATOM 786 O O . VAL A 1 104 ? -4.762 -14.417 -2.255 1.00 91.44 104 VAL A O 1
ATOM 789 N N . ASP A 1 105 ? -4.690 -15.191 -0.135 1.00 91.38 105 ASP A N 1
ATOM 790 C CA . ASP A 1 105 ? -6.114 -15.055 0.199 1.00 91.38 105 ASP A CA 1
ATOM 791 C C . ASP A 1 105 ? -6.390 -14.382 1.559 1.00 91.38 105 ASP A C 1
ATOM 793 O O . ASP A 1 105 ? -7.542 -14.074 1.860 1.00 91.38 105 ASP A O 1
ATOM 797 N N . ARG A 1 106 ? -5.356 -14.126 2.371 1.00 93.25 106 ARG A N 1
ATOM 798 C CA . ARG A 1 106 ? -5.455 -13.526 3.718 1.00 93.25 106 ARG A CA 1
ATOM 799 C C . ARG A 1 106 ? -4.892 -12.111 3.829 1.00 93.25 106 ARG A C 1
ATOM 801 O O . ARG A 1 106 ? -4.894 -11.544 4.917 1.00 93.25 106 ARG A O 1
ATOM 808 N N . VAL A 1 107 ? -4.390 -11.547 2.735 1.00 96.06 107 VAL A N 1
ATOM 809 C CA . VAL A 1 107 ? -4.028 -10.125 2.665 1.00 96.06 107 VAL A CA 1
ATOM 810 C C . VAL A 1 107 ? -4.896 -9.450 1.619 1.00 96.06 107 VAL A C 1
ATOM 812 O O . VAL A 1 107 ? -5.193 -10.027 0.569 1.00 96.06 107 VAL A O 1
ATOM 815 N N . GLN A 1 108 ? -5.282 -8.212 1.889 1.00 97.62 108 GLN A N 1
ATOM 816 C CA . GLN A 1 108 ? -5.990 -7.383 0.932 1.00 97.62 108 GLN A CA 1
ATOM 817 C C . GLN A 1 108 ? -4.989 -6.490 0.204 1.00 97.62 108 GLN A C 1
ATOM 819 O O . GLN A 1 108 ? -4.298 -5.677 0.818 1.00 97.62 108 GLN A O 1
ATOM 824 N N . THR A 1 109 ? -4.917 -6.614 -1.119 1.00 98.56 109 THR A N 1
ATOM 825 C CA . THR A 1 109 ? -4.147 -5.675 -1.938 1.00 98.56 109 THR A CA 1
ATOM 826 C C . THR A 1 109 ? -4.983 -4.441 -2.251 1.00 98.56 109 THR A C 1
ATOM 828 O O . THR A 1 109 ? -6.142 -4.560 -2.655 1.00 98.56 109 THR A O 1
ATOM 831 N N . LEU A 1 110 ? -4.389 -3.263 -2.076 1.00 98.75 110 LEU A N 1
ATOM 832 C CA . LEU A 1 110 ? -4.998 -1.980 -2.406 1.00 98.75 110 LEU A CA 1
ATOM 833 C C . LEU A 1 110 ? -4.062 -1.176 -3.304 1.00 98.75 110 LEU A C 1
ATOM 835 O O . LEU A 1 110 ? -2.845 -1.139 -3.115 1.00 98.75 110 LEU A O 1
ATOM 839 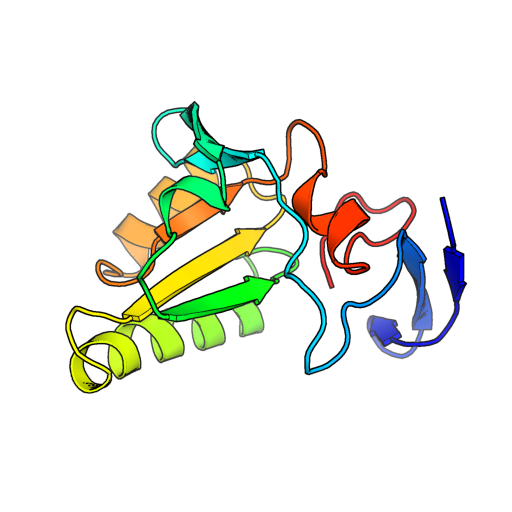N N . SER A 1 111 ? -4.632 -0.504 -4.290 1.00 98.81 111 SER A N 1
ATOM 840 C CA . SER A 1 111 ? -3.903 0.320 -5.238 1.00 98.81 111 SER A CA 1
ATOM 841 C C . SER A 1 111 ? -4.075 1.798 -4.911 1.00 98.81 111 SER A C 1
ATOM 843 O O . SER A 1 111 ? -5.179 2.343 -4.990 1.00 98.81 111 SER A O 1
ATOM 845 N N . ASP A 1 112 ? -2.971 2.471 -4.601 1.00 98.81 112 ASP A N 1
ATOM 846 C CA . ASP A 1 112 ? -2.927 3.918 -4.359 1.00 98.81 112 ASP A CA 1
ATOM 847 C C . ASP A 1 112 ? -2.713 4.722 -5.662 1.00 98.81 112 ASP A C 1
ATOM 849 O O . ASP A 1 112 ? -2.568 5.945 -5.646 1.00 98.81 112 ASP A O 1
ATOM 853 N N . HIS A 1 113 ? -2.717 4.054 -6.827 1.00 98.31 113 HIS A N 1
ATOM 854 C CA . HIS A 1 113 ? -2.340 4.653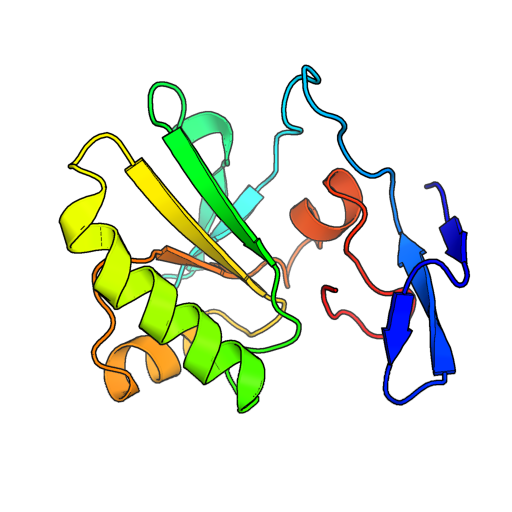 -8.115 1.00 98.31 113 HIS A CA 1
ATOM 855 C C . HIS A 1 113 ? -3.143 5.912 -8.478 1.00 98.31 113 HIS A C 1
ATOM 857 O O . HIS A 1 113 ? -2.589 6.848 -9.070 1.00 98.31 113 HIS A O 1
ATOM 863 N N . ARG A 1 114 ? -4.441 5.934 -8.133 1.00 97.69 114 ARG A N 1
ATOM 864 C CA . ARG A 1 114 ? -5.391 6.963 -8.572 1.00 97.69 114 ARG A CA 1
ATOM 865 C C . ARG A 1 114 ? -5.036 8.326 -7.987 1.00 97.69 114 ARG A C 1
ATOM 867 O O . ARG A 1 114 ? -4.704 9.245 -8.730 1.00 97.69 114 ARG A O 1
ATOM 874 N N . ASP A 1 115 ? -5.019 8.420 -6.662 1.00 97.56 115 ASP A N 1
ATOM 875 C CA . ASP A 1 115 ? -4.904 9.697 -5.950 1.00 97.56 115 ASP A CA 1
ATOM 876 C C . ASP A 1 115 ? -3.559 9.850 -5.217 1.00 97.56 115 ASP A C 1
ATOM 878 O O . ASP A 1 115 ? -3.155 10.968 -4.890 1.00 97.56 115 ASP A O 1
ATOM 882 N N . ALA A 1 116 ? -2.813 8.755 -5.029 1.00 98.00 116 ALA A N 1
ATOM 883 C CA . ALA A 1 116 ? -1.632 8.683 -4.169 1.00 98.00 116 ALA A CA 1
ATOM 884 C C . ALA A 1 116 ? -1.898 9.200 -2.746 1.00 98.00 116 ALA A C 1
ATOM 886 O O . ALA A 1 116 ? -1.060 9.900 -2.166 1.00 98.00 116 ALA A O 1
ATOM 887 N N . ALA A 1 117 ? -3.110 8.961 -2.242 1.00 98.12 117 ALA A N 1
ATOM 888 C CA . ALA A 1 117 ? -3.593 9.510 -0.986 1.00 98.12 117 ALA A CA 1
ATOM 889 C C . ALA A 1 117 ? -2.889 8.840 0.196 1.00 98.12 117 ALA A C 1
ATOM 891 O O . ALA A 1 117 ? -2.426 9.540 1.096 1.00 98.12 117 ALA A O 1
ATOM 892 N N . PHE A 1 118 ? -2.738 7.512 0.155 1.00 98.62 118 PHE A N 1
ATOM 893 C CA . PHE A 1 118 ? -2.008 6.768 1.180 1.00 98.62 118 PHE A CA 1
ATOM 894 C C . PHE A 1 118 ? -0.542 7.201 1.221 1.00 98.62 118 PHE A C 1
ATOM 896 O O . PHE A 1 118 ? -0.051 7.633 2.263 1.00 98.62 118 PHE A O 1
ATOM 903 N N . GLY A 1 119 ? 0.142 7.176 0.075 1.00 98.31 119 GLY A N 1
ATOM 904 C CA . GLY A 1 119 ? 1.563 7.488 -0.002 1.00 98.31 119 GLY A CA 1
ATOM 905 C C . GLY A 1 119 ? 1.896 8.898 0.484 1.00 98.31 119 GLY A C 1
ATOM 906 O O . GLY A 1 119 ? 2.914 9.099 1.144 1.00 98.31 119 GLY A O 1
ATOM 907 N N . GLN A 1 120 ? 1.025 9.871 0.203 1.00 97.44 120 GLN A N 1
ATOM 908 C CA . GLN A 1 120 ? 1.162 11.244 0.692 1.00 97.44 120 GLN A CA 1
ATOM 909 C C . GLN A 1 120 ? 0.864 11.372 2.190 1.00 97.44 120 GLN A C 1
ATOM 911 O O . GLN A 1 120 ? 1.582 12.079 2.896 1.00 97.44 120 GLN A O 1
ATOM 916 N N . ALA A 1 121 ? -0.186 10.713 2.679 1.00 97.62 121 ALA A N 1
ATOM 917 C CA . ALA A 1 121 ? -0.607 10.817 4.072 1.00 97.62 121 ALA A CA 1
ATOM 918 C C . ALA A 1 121 ? 0.344 10.088 5.036 1.00 97.62 121 ALA A C 1
ATOM 920 O O . ALA A 1 121 ? 0.533 10.548 6.158 1.00 97.62 121 ALA A O 1
ATOM 921 N N . TYR A 1 122 ? 0.968 8.996 4.586 1.00 98.00 122 TYR A N 1
ATOM 922 C CA . TYR A 1 122 ? 1.880 8.169 5.385 1.00 98.00 122 TYR A CA 1
ATOM 923 C C . TYR A 1 122 ? 3.360 8.474 5.144 1.00 98.00 122 TYR A C 1
ATOM 925 O O . TYR A 1 122 ? 4.230 7.863 5.762 1.00 98.00 122 TYR A O 1
ATOM 933 N N . GLY A 1 123 ? 3.677 9.424 4.263 1.00 97.56 123 GLY A N 1
ATOM 934 C CA . GLY A 1 123 ? 5.059 9.836 4.049 1.00 97.56 123 GLY A CA 1
ATOM 935 C C . GLY A 1 123 ? 5.892 8.850 3.225 1.00 97.56 123 GLY A C 1
ATOM 936 O O . GLY A 1 123 ? 7.118 8.884 3.341 1.00 97.56 123 GLY A O 1
ATOM 937 N N . VAL A 1 124 ? 5.263 7.972 2.437 1.00 98.00 124 VAL A N 1
ATOM 938 C CA . VAL A 1 124 ? 5.921 6.874 1.698 1.00 98.00 124 VAL A CA 1
ATOM 939 C C . VAL A 1 124 ? 5.893 7.045 0.177 1.00 98.00 124 VAL A C 1
ATOM 941 O O . VAL A 1 124 ? 6.498 6.259 -0.540 1.00 98.00 124 VAL A O 1
ATOM 944 N N . LEU A 1 125 ? 5.247 8.082 -0.361 1.00 98.25 125 LEU A N 1
ATOM 945 C CA . LEU A 1 125 ? 5.271 8.349 -1.803 1.00 98.25 125 LEU A CA 1
ATOM 946 C C . LEU A 1 125 ? 6.654 8.844 -2.249 1.00 98.25 125 LEU A C 1
ATOM 948 O O . LEU A 1 125 ? 7.095 9.914 -1.833 1.00 98.25 125 LEU A O 1
ATOM 952 N N . ILE A 1 126 ? 7.291 8.140 -3.181 1.00 97.62 126 ILE A N 1
ATOM 953 C CA . ILE A 1 126 ? 8.571 8.553 -3.759 1.00 97.62 126 ILE A CA 1
ATOM 954 C C . ILE A 1 126 ? 8.339 9.659 -4.801 1.00 97.62 126 ILE A C 1
ATOM 956 O O . ILE A 1 126 ? 7.648 9.469 -5.813 1.00 97.62 126 ILE A O 1
ATOM 960 N N . LYS A 1 127 ? 8.951 10.827 -4.577 1.00 96.31 127 LYS A N 1
ATOM 961 C CA . LYS A 1 127 ? 8.834 12.000 -5.451 1.00 96.31 127 LYS A CA 1
ATOM 962 C C . LYS A 1 127 ? 9.311 11.674 -6.869 1.00 96.31 127 LYS A C 1
ATOM 964 O O . LYS A 1 127 ? 10.438 11.244 -7.075 1.00 96.31 127 LYS A O 1
ATOM 969 N N . GLY A 1 128 ? 8.451 11.917 -7.858 1.00 92.81 128 GLY A N 1
ATOM 970 C CA . GLY A 1 128 ? 8.778 11.781 -9.284 1.00 92.81 128 GLY A CA 1
ATOM 971 C C . GLY A 1 128 ? 8.694 10.363 -9.861 1.00 92.81 128 GLY A C 1
ATOM 972 O O . GLY A 1 128 ? 8.639 10.235 -11.080 1.00 92.81 128 GLY A O 1
ATOM 973 N N . PHE A 1 129 ? 8.617 9.316 -9.032 1.00 91.88 129 PHE A N 1
ATOM 974 C CA . PHE A 1 129 ? 8.561 7.925 -9.508 1.00 91.88 129 PHE A CA 1
ATOM 975 C C . PHE A 1 129 ? 7.150 7.336 -9.542 1.00 91.88 129 PHE A C 1
ATOM 977 O O . PHE A 1 129 ? 6.928 6.360 -10.250 1.00 91.88 129 PHE A O 1
ATOM 984 N N . ARG A 1 130 ? 6.200 7.917 -8.791 1.00 94.25 130 ARG A N 1
ATOM 985 C CA . ARG A 1 130 ? 4.853 7.347 -8.580 1.00 94.25 130 ARG A CA 1
ATOM 986 C C . ARG A 1 130 ? 4.933 5.890 -8.091 1.00 94.25 130 ARG A C 1
ATOM 988 O O . ARG A 1 130 ? 4.206 5.025 -8.556 1.00 94.25 130 ARG A O 1
ATOM 995 N N . LEU A 1 131 ? 5.839 5.660 -7.143 1.00 97.25 131 LEU A N 1
ATOM 996 C CA . LEU A 1 131 ? 6.047 4.411 -6.414 1.00 97.25 131 LEU A CA 1
ATOM 997 C C . LEU A 1 131 ? 5.988 4.708 -4.915 1.00 97.25 131 LEU A C 1
ATOM 999 O O . LEU A 1 131 ? 6.213 5.853 -4.510 1.00 97.25 131 LEU A O 1
ATOM 1003 N N . LEU A 1 132 ? 5.694 3.691 -4.113 1.00 97.88 132 LEU A N 1
ATOM 1004 C CA . LEU A 1 132 ? 5.777 3.777 -2.658 1.00 97.88 132 LEU A CA 1
ATOM 1005 C C . LEU A 1 132 ? 7.119 3.216 -2.176 1.00 97.88 132 LEU A C 1
ATOM 1007 O O . LEU A 1 132 ? 7.716 2.382 -2.858 1.00 97.88 132 LEU A O 1
ATOM 1011 N N . ALA A 1 133 ? 7.601 3.729 -1.049 1.00 94.06 133 ALA A N 1
ATOM 1012 C CA . ALA A 1 133 ? 8.760 3.223 -0.323 1.00 94.06 133 ALA A CA 1
ATOM 1013 C C . ALA A 1 133 ? 8.364 2.145 0.685 1.00 94.06 133 ALA A C 1
ATOM 1015 O O . ALA A 1 133 ? 7.204 2.184 1.164 1.00 94.06 133 ALA A O 1
#

Foldseek 3Di:
DDKDWQPDDDVNHIFIWAADADDPPDDQDWDWWAFLVRDTDIPCVLPQAAEAEAFFQDCPDDVNVVVLLVCQVCLVVPDPSYAYEYEWQDDSPRVVVSCVVSVRDRHTYTHCNPPVGNRNHNRFQTPPPRIGD